Protein AF-A0A929F4I8-F1 (afdb_monomer_lite)

Sequence (53 aa):
MSILHIASIPFLLGSFFFFLAATVGLLRFPDFFCRLHATGKGDTLAVLLSLIG

Structure (mmCIF, N/CA/C/O backbone):
data_AF-A0A929F4I8-F1
#
_entry.id   AF-A0A929F4I8-F1
#
loop_
_atom_site.group_PDB
_atom_site.id
_atom_site.type_symbol
_atom_site.label_atom_id
_atom_site.label_alt_id
_atom_site.label_comp_id
_atom_site.label_asym_id
_atom_site.label_entity_id
_atom_site.label_seq_id
_atom_site.pdbx_PDB_ins_code
_atom_site.Cartn_x
_atom_site.Cartn_y
_atom_site.Cartn_z
_atom_site.occupancy
_atom_site.B_iso_or_equiv
_atom_site.auth_seq_id
_atom_site.auth_comp_id
_atom_site.auth_asym_id
_atom_site.auth_atom_id
_atom_site.pdbx_PDB_model_num
ATOM 1 N N . MET A 1 1 ? 11.798 -2.291 -27.796 1.00 60.47 1 MET A N 1
ATOM 2 C CA . MET A 1 1 ? 11.422 -2.297 -26.370 1.00 60.47 1 MET A CA 1
ATOM 3 C C . MET A 1 1 ? 12.684 -2.489 -25.561 1.00 60.47 1 MET A C 1
ATOM 5 O O . MET A 1 1 ? 13.216 -3.590 -25.524 1.00 60.47 1 MET A O 1
ATOM 9 N N . SER A 1 2 ? 13.238 -1.396 -25.046 1.00 83.50 2 SER A N 1
ATOM 10 C CA . SER A 1 2 ? 14.461 -1.389 -24.238 1.00 83.50 2 SER A CA 1
ATOM 11 C C . SER A 1 2 ? 14.266 -2.261 -22.994 1.00 83.50 2 SER A C 1
ATOM 13 O O . SER A 1 2 ? 13.159 -2.306 -22.459 1.00 83.50 2 SER A O 1
ATOM 15 N N . ILE A 1 3 ? 15.332 -2.904 -22.502 1.00 82.25 3 ILE A N 1
ATOM 16 C CA . ILE A 1 3 ? 15.295 -3.737 -21.282 1.00 82.25 3 ILE A CA 1
ATOM 17 C C . ILE A 1 3 ? 14.685 -2.975 -20.088 1.00 82.25 3 ILE A C 1
ATOM 19 O O . ILE A 1 3 ? 13.997 -3.554 -19.259 1.00 82.25 3 ILE A O 1
ATOM 23 N N . LEU A 1 4 ? 14.872 -1.651 -20.058 1.00 84.81 4 LEU A N 1
ATOM 24 C CA . LEU A 1 4 ? 14.327 -0.756 -19.041 1.00 84.81 4 LEU A CA 1
ATOM 25 C C . LEU A 1 4 ? 12.793 -0.736 -19.034 1.00 84.81 4 LEU A C 1
ATOM 27 O O . LEU A 1 4 ? 12.200 -0.842 -17.973 1.00 84.81 4 LEU A O 1
ATOM 31 N N . HIS A 1 5 ? 12.138 -0.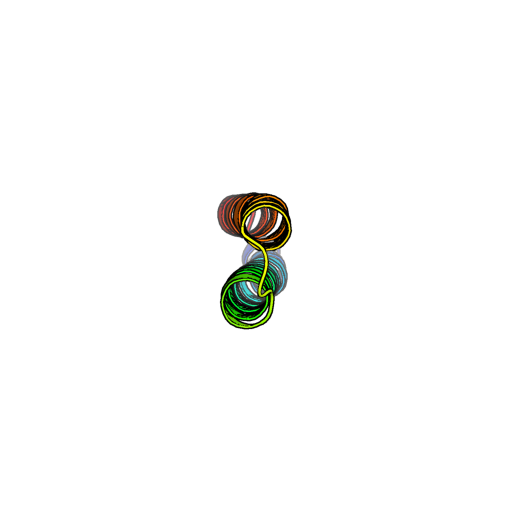718 -20.200 1.00 84.12 5 HIS A N 1
ATOM 32 C CA . HIS A 1 5 ? 10.670 -0.719 -20.264 1.00 84.12 5 HIS A CA 1
ATOM 33 C C . HIS A 1 5 ? 10.072 -2.015 -19.719 1.00 84.12 5 HIS A C 1
ATOM 35 O O . HIS A 1 5 ? 9.015 -1.986 -19.100 1.00 84.12 5 HIS A O 1
ATOM 41 N N . ILE A 1 6 ? 10.738 -3.153 -19.947 1.00 86.94 6 ILE A N 1
ATOM 42 C CA . ILE A 1 6 ? 10.278 -4.436 -19.407 1.00 86.94 6 ILE A CA 1
ATOM 43 C C . ILE A 1 6 ? 10.478 -4.496 -17.885 1.00 86.94 6 ILE A C 1
ATOM 45 O O . ILE A 1 6 ? 9.669 -5.106 -17.190 1.00 86.94 6 ILE A O 1
ATOM 49 N N . ALA A 1 7 ? 11.525 -3.839 -17.373 1.00 87.56 7 ALA A N 1
ATOM 50 C CA . ALA A 1 7 ? 11.856 -3.788 -15.951 1.00 87.56 7 ALA A CA 1
ATOM 51 C C . ALA A 1 7 ? 10.958 -2.826 -15.148 1.00 87.56 7 ALA A C 1
ATOM 53 O O . ALA A 1 7 ? 10.678 -3.101 -13.983 1.00 87.56 7 ALA A O 1
ATOM 54 N N . SER A 1 8 ? 10.449 -1.757 -15.767 1.00 89.56 8 SER A N 1
ATOM 55 C CA . SER A 1 8 ? 9.503 -0.811 -15.150 1.00 89.56 8 SER 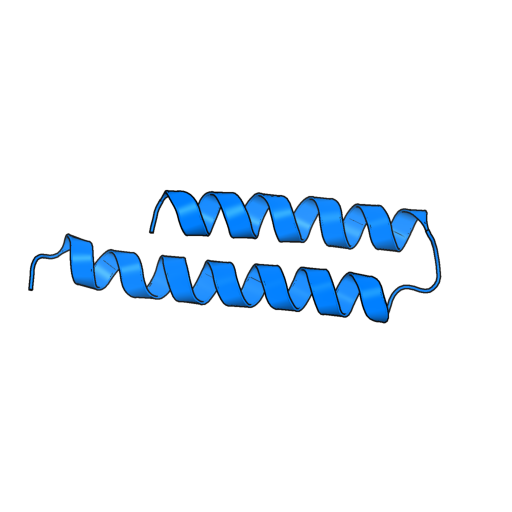A CA 1
ATOM 56 C C . SER A 1 8 ? 8.149 -1.440 -14.801 1.00 89.56 8 SE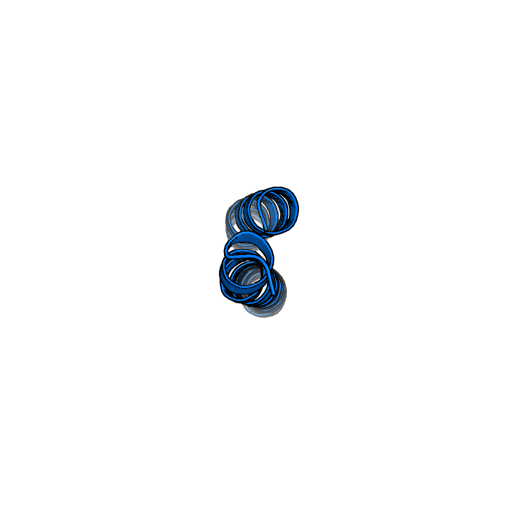R A C 1
ATOM 58 O O . SER A 1 8 ? 7.538 -1.114 -13.785 1.00 89.56 8 SER A O 1
ATOM 60 N N . ILE A 1 9 ? 7.674 -2.382 -15.623 1.00 89.94 9 ILE A N 1
ATOM 61 C CA . ILE A 1 9 ? 6.352 -3.018 -15.481 1.00 89.94 9 ILE A CA 1
ATOM 62 C C . ILE A 1 9 ? 6.150 -3.691 -14.107 1.00 89.94 9 ILE A C 1
ATOM 64 O O . ILE A 1 9 ? 5.154 -3.382 -13.447 1.00 89.94 9 ILE A O 1
ATOM 68 N N . PRO A 1 10 ? 7.038 -4.590 -13.629 1.00 91.56 10 PRO A N 1
ATOM 69 C CA . PRO A 1 10 ? 6.867 -5.211 -12.316 1.00 91.56 10 PRO A CA 1
ATOM 70 C C . PRO A 1 10 ? 6.996 -4.212 -11.159 1.00 91.56 10 PRO A C 1
ATOM 72 O O . PRO A 1 10 ? 6.324 -4.389 -10.144 1.00 91.56 10 PRO A O 1
ATOM 75 N N . PHE A 1 11 ? 7.806 -3.157 -11.300 1.00 91.94 11 PHE A N 1
ATOM 76 C CA . PHE A 1 11 ? 7.933 -2.112 -10.278 1.00 91.94 11 PHE A CA 1
ATOM 77 C C . PHE A 1 11 ? 6.633 -1.301 -10.132 1.00 91.94 11 PHE A C 1
ATOM 79 O O . PHE A 1 11 ? 6.147 -1.116 -9.016 1.00 91.94 11 PHE A O 1
ATOM 86 N N . LEU A 1 12 ? 6.009 -0.908 -11.247 1.00 92.62 12 LEU A N 1
ATOM 87 C CA . LEU A 1 12 ? 4.713 -0.218 -11.250 1.00 92.62 12 LEU A CA 1
ATOM 88 C C . LEU A 1 12 ? 3.565 -1.108 -10.743 1.00 92.62 12 LEU A C 1
ATOM 90 O O . LEU A 1 12 ? 2.678 -0.648 -10.028 1.00 92.62 12 LEU A O 1
ATOM 94 N N . LEU A 1 13 ? 3.576 -2.403 -11.071 1.00 93.69 13 LEU A N 1
ATOM 95 C CA . LEU A 1 13 ? 2.597 -3.354 -10.529 1.00 93.69 13 LEU A CA 1
ATOM 96 C C . LEU A 1 13 ? 2.762 -3.545 -9.019 1.00 93.69 13 LEU A C 1
ATOM 98 O O . LEU A 1 13 ? 1.774 -3.582 -8.281 1.00 93.69 13 LEU A O 1
ATOM 102 N N . GLY A 1 14 ? 4.006 -3.643 -8.550 1.00 93.00 14 GLY A N 1
ATOM 103 C CA . GLY A 1 14 ? 4.295 -3.722 -7.127 1.00 93.00 14 GLY A CA 1
ATOM 104 C C . GLY A 1 14 ? 3.857 -2.459 -6.385 1.00 93.00 14 GLY A C 1
ATOM 105 O O . GLY A 1 14 ? 3.302 -2.570 -5.293 1.00 93.00 14 GLY A O 1
ATOM 106 N N . SER A 1 15 ? 4.051 -1.266 -6.965 1.00 93.56 15 SER A N 1
ATOM 107 C CA . SER A 1 15 ? 3.730 -0.008 -6.281 1.00 93.56 15 SER A CA 1
ATOM 108 C C . SER A 1 15 ? 2.225 0.098 -6.072 1.00 93.56 15 SER A C 1
ATOM 110 O O . SER A 1 15 ? 1.768 0.394 -4.968 1.00 93.56 15 SER A O 1
ATOM 112 N N . PHE A 1 16 ? 1.455 -0.284 -7.091 1.00 92.50 16 PHE A N 1
ATOM 113 C CA . PHE A 1 16 ? 0.005 -0.376 -7.020 1.00 92.50 16 PHE A CA 1
ATOM 114 C C . PHE A 1 16 ? -0.472 -1.379 -5.960 1.00 92.50 16 PHE A C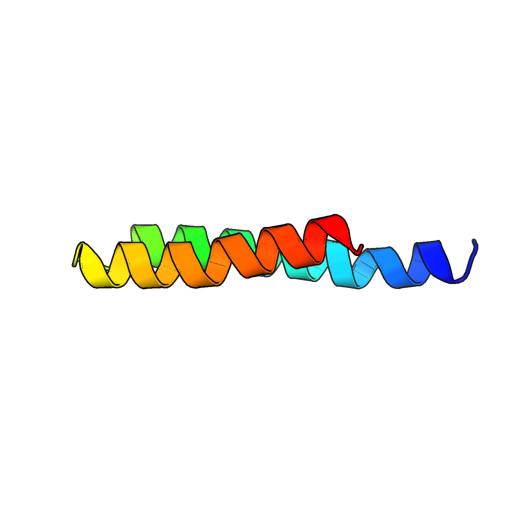 1
ATOM 116 O O . PHE A 1 16 ? -1.375 -1.074 -5.179 1.00 92.50 16 PHE A O 1
ATOM 123 N N . PHE A 1 17 ? 0.156 -2.557 -5.876 1.00 92.81 17 PHE A N 1
ATOM 124 C CA . PHE A 1 17 ? -0.172 -3.550 -4.850 1.00 92.81 17 PHE A CA 1
ATOM 125 C C . PHE A 1 17 ? 0.075 -3.023 -3.429 1.00 92.81 17 PHE A C 1
ATOM 127 O O . PHE A 1 17 ? -0.794 -3.158 -2.565 1.00 92.81 17 PHE A O 1
ATOM 134 N N . PHE A 1 18 ? 1.225 -2.387 -3.181 1.00 91.44 18 PHE A N 1
ATOM 135 C CA . PHE A 1 18 ? 1.545 -1.811 -1.871 1.00 91.44 18 PHE A CA 1
ATOM 136 C C . PHE A 1 18 ? 0.604 -0.661 -1.496 1.00 91.44 18 PHE A C 1
ATOM 138 O O . PHE A 1 18 ? 0.184 -0.575 -0.341 1.00 91.44 18 PHE A O 1
ATOM 145 N N . PHE A 1 19 ? 0.201 0.161 -2.466 1.00 92.12 19 PHE A N 1
ATOM 146 C CA . PHE A 1 19 ? -0.753 1.251 -2.254 1.00 92.12 19 PHE A CA 1
ATOM 147 C C . PHE A 1 19 ? -2.156 0.733 -1.893 1.00 92.12 19 PHE A C 1
ATOM 149 O O . PHE A 1 19 ? -2.810 1.221 -0.964 1.00 92.12 19 PHE A O 1
ATOM 156 N N . LEU A 1 20 ? -2.618 -0.321 -2.576 1.00 92.44 20 LEU A N 1
ATOM 157 C CA . LEU A 1 20 ? -3.877 -0.984 -2.234 1.00 92.44 20 LEU A CA 1
ATOM 158 C C . LEU A 1 20 ? -3.811 -1.654 -0.860 1.00 92.44 20 LEU A C 1
ATOM 160 O O . LEU A 1 20 ? -4.747 -1.520 -0.074 1.00 92.44 20 LEU A O 1
ATOM 164 N N . ALA A 1 21 ? -2.711 -2.333 -0.535 1.00 90.44 21 ALA A N 1
ATOM 165 C CA . ALA A 1 21 ? -2.520 -2.942 0.778 1.00 90.44 21 ALA A CA 1
ATOM 166 C C . ALA A 1 21 ? -2.517 -1.891 1.905 1.00 90.44 21 ALA A C 1
ATOM 168 O O . ALA A 1 21 ? -3.137 -2.123 2.945 1.00 90.44 21 ALA A O 1
ATOM 169 N N . ALA A 1 22 ? -1.900 -0.723 1.686 1.00 89.50 22 ALA A N 1
ATOM 170 C CA . ALA A 1 22 ? -1.933 0.412 2.613 1.00 89.50 22 ALA A CA 1
ATOM 171 C C . ALA A 1 22 ? -3.369 0.915 2.835 1.00 89.50 22 ALA A C 1
ATOM 173 O O . ALA A 1 22 ? -3.806 1.082 3.975 1.00 89.50 22 ALA A O 1
ATOM 174 N N . THR A 1 23 ? -4.135 1.064 1.750 1.00 89.31 23 THR A N 1
ATOM 175 C CA . THR A 1 23 ? -5.540 1.507 1.783 1.00 89.31 23 THR A CA 1
ATOM 176 C C . THR A 1 23 ? -6.441 0.497 2.502 1.00 89.31 23 THR A C 1
ATOM 178 O O . THR A 1 23 ? -7.264 0.868 3.341 1.00 89.31 23 THR A O 1
ATOM 181 N N . VAL A 1 24 ? -6.267 -0.799 2.231 1.00 91.06 24 VAL A N 1
ATOM 182 C CA . VAL A 1 24 ? -7.010 -1.874 2.908 1.00 91.06 24 VAL A CA 1
ATOM 183 C C . VAL A 1 24 ? -6.634 -1.952 4.388 1.00 91.06 24 VAL A C 1
ATOM 185 O O . VAL A 1 24 ? -7.516 -2.118 5.230 1.00 91.06 24 VAL A O 1
ATOM 188 N N . GLY A 1 25 ? -5.352 -1.795 4.728 1.00 86.44 25 GLY A N 1
ATOM 189 C CA . GLY A 1 25 ? -4.885 -1.710 6.112 1.00 86.44 25 GLY A CA 1
ATOM 190 C C . GLY A 1 25 ? -5.516 -0.530 6.850 1.00 86.44 25 GLY A C 1
ATOM 191 O O . GLY A 1 25 ? -5.998 -0.692 7.972 1.00 86.44 25 GLY A O 1
ATOM 192 N N . LEU A 1 26 ? -5.619 0.625 6.187 1.00 88.19 26 LEU A N 1
ATOM 193 C CA . LEU A 1 26 ? -6.287 1.806 6.725 1.00 88.19 26 LEU A CA 1
ATOM 194 C C . LEU A 1 26 ? -7.759 1.507 7.045 1.00 88.19 26 LEU A C 1
ATOM 196 O O . LEU A 1 26 ? -8.225 1.833 8.133 1.00 88.19 26 LEU A O 1
ATOM 200 N N . LEU A 1 27 ? -8.486 0.861 6.131 1.00 86.31 27 LEU A N 1
ATOM 201 C CA . LEU A 1 27 ? -9.905 0.522 6.300 1.00 86.31 27 LEU A CA 1
ATOM 202 C C . LEU A 1 27 ? -10.160 -0.579 7.342 1.00 86.31 27 LEU A C 1
ATOM 204 O O . LEU A 1 27 ? -11.171 -0.524 8.041 1.00 86.31 27 LEU A O 1
ATOM 208 N N . ARG A 1 28 ? -9.276 -1.578 7.447 1.00 88.00 28 ARG A N 1
ATOM 209 C CA . ARG A 1 28 ? -9.501 -2.774 8.276 1.00 88.00 28 ARG A CA 1
ATOM 210 C C . ARG A 1 28 ? -9.055 -2.613 9.726 1.00 88.00 28 ARG A C 1
ATOM 212 O O . ARG A 1 28 ? -9.631 -3.265 10.596 1.00 88.00 28 ARG A O 1
ATOM 219 N N . PHE A 1 29 ? -8.039 -1.796 10.006 1.00 84.50 29 PHE A N 1
ATOM 220 C CA . PHE A 1 29 ? -7.546 -1.650 11.374 1.00 84.50 29 PHE A CA 1
ATOM 221 C C . PHE A 1 29 ? -8.428 -0.696 12.195 1.00 84.50 29 PHE A C 1
ATOM 223 O O . PHE A 1 29 ? -8.613 0.455 11.802 1.00 84.50 29 PHE A O 1
ATOM 230 N N . PRO A 1 30 ? -8.964 -1.142 13.348 1.00 78.19 30 PRO A N 1
ATOM 231 C CA . PRO A 1 30 ? -9.842 -0.320 14.177 1.00 78.19 30 PRO A CA 1
ATOM 232 C C . PRO A 1 30 ? -9.072 0.729 14.995 1.00 78.19 30 PRO A C 1
ATOM 234 O O . PRO A 1 30 ? -9.633 1.777 15.300 1.00 78.19 30 PRO A O 1
ATOM 237 N N . ASP A 1 31 ? -7.792 0.486 15.298 1.00 83.06 31 ASP A N 1
ATOM 238 C CA . ASP A 1 31 ? -6.967 1.343 16.157 1.00 83.06 31 ASP A CA 1
ATOM 239 C C . ASP A 1 31 ? -6.144 2.378 15.368 1.00 83.06 31 ASP A C 1
ATOM 241 O O . ASP A 1 31 ? -5.622 2.082 14.288 1.00 83.06 31 ASP A O 1
ATOM 245 N N . PHE A 1 32 ? -6.006 3.592 15.911 1.00 80.12 32 PHE A N 1
ATOM 246 C CA . PHE A 1 32 ? -5.320 4.717 15.264 1.00 80.12 32 PHE A CA 1
ATOM 247 C C . PHE A 1 32 ? -3.827 4.436 15.026 1.00 80.12 32 PHE A C 1
ATOM 249 O O . PHE A 1 32 ? -3.307 4.761 13.957 1.00 80.12 32 PHE A O 1
ATOM 256 N N . PHE A 1 33 ? -3.146 3.777 1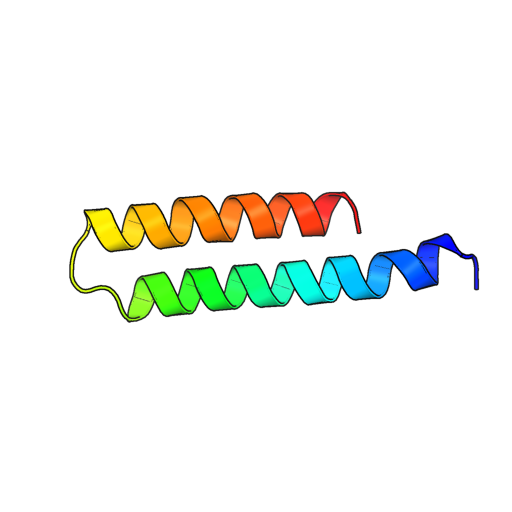5.969 1.00 83.62 33 PHE A N 1
ATOM 257 C CA . PHE A 1 33 ? -1.724 3.447 15.838 1.00 83.62 33 PHE A CA 1
ATOM 258 C C . PHE A 1 33 ? -1.494 2.327 14.822 1.00 83.62 33 PHE A C 1
ATOM 260 O O . PHE A 1 33 ? -0.566 2.403 14.015 1.00 83.62 33 PHE A O 1
ATOM 267 N N . CYS A 1 34 ? -2.365 1.315 14.799 1.00 80.38 34 CYS A N 1
ATOM 268 C CA . CYS A 1 34 ? -2.313 0.257 13.787 1.00 80.38 34 CYS A CA 1
ATOM 269 C C . CYS A 1 34 ? -2.578 0.800 12.376 1.00 80.38 34 CYS A C 1
ATOM 271 O O . CYS A 1 34 ? -1.950 0.349 11.418 1.00 80.38 34 CYS A O 1
ATOM 273 N N . ARG A 1 35 ? -3.450 1.806 12.251 1.00 85.94 35 ARG A N 1
ATOM 274 C CA . ARG A 1 35 ? -3.747 2.491 10.990 1.00 85.94 35 ARG A CA 1
ATOM 275 C C . ARG A 1 35 ? -2.542 3.282 10.475 1.00 85.94 35 ARG A C 1
ATOM 277 O O . ARG A 1 35 ? -2.128 3.097 9.335 1.00 85.94 35 ARG A O 1
ATOM 284 N N . LEU A 1 36 ? -1.925 4.085 11.344 1.00 86.19 36 LEU A N 1
ATOM 285 C CA . LEU A 1 36 ? -0.721 4.867 11.035 1.00 86.19 36 LEU A CA 1
ATOM 286 C C . LEU A 1 36 ? 0.480 3.980 10.685 1.00 86.19 36 LEU A C 1
ATOM 288 O O . LEU A 1 36 ? 1.234 4.303 9.771 1.00 86.19 36 LEU A O 1
ATOM 292 N N . HIS A 1 37 ? 0.641 2.843 11.365 1.00 86.31 37 HIS A N 1
ATOM 293 C CA . HIS A 1 37 ? 1.684 1.872 11.038 1.00 86.31 37 HIS A CA 1
ATOM 294 C C . HIS A 1 37 ? 1.445 1.228 9.660 1.00 86.31 37 HIS A C 1
ATOM 296 O O . HIS A 1 37 ? 2.364 1.183 8.839 1.00 86.31 37 HIS A O 1
ATOM 302 N N . ALA A 1 38 ? 0.221 0.770 9.376 1.00 84.25 38 ALA A N 1
ATOM 303 C CA . ALA A 1 38 ? -0.115 0.138 8.101 1.00 84.25 38 ALA A CA 1
ATOM 304 C C . ALA A 1 38 ? 0.084 1.089 6.905 1.00 84.25 38 ALA A C 1
ATOM 306 O O . ALA A 1 38 ? 0.745 0.725 5.932 1.00 84.25 38 ALA A O 1
ATOM 307 N N . THR A 1 39 ? -0.417 2.322 7.016 1.00 86.75 39 THR A N 1
ATOM 308 C CA . THR A 1 39 ? -0.259 3.392 6.017 1.00 86.75 39 THR A CA 1
ATOM 309 C C . THR A 1 39 ? 1.205 3.830 5.900 1.00 86.75 39 THR A C 1
ATOM 311 O O . THR A 1 39 ? 1.764 3.842 4.810 1.00 86.75 39 THR A O 1
ATOM 314 N N . GLY A 1 40 ? 1.903 4.066 7.015 1.00 87.62 40 GLY A N 1
ATOM 315 C CA . GLY A 1 40 ? 3.293 4.532 6.995 1.00 87.62 40 GLY A CA 1
ATOM 316 C C . GLY A 1 40 ? 4.271 3.562 6.321 1.00 87.62 40 GLY A C 1
ATOM 317 O O . GLY A 1 40 ? 5.158 3.994 5.585 1.00 87.62 40 GLY A O 1
ATOM 318 N N . LYS A 1 41 ? 4.115 2.249 6.528 1.00 86.00 41 LYS A N 1
ATOM 319 C CA . LYS A 1 41 ? 4.942 1.233 5.853 1.00 86.00 41 LYS A CA 1
ATOM 320 C C . LYS A 1 41 ? 4.516 1.010 4.403 1.00 86.00 41 LYS A C 1
ATOM 322 O O . LYS A 1 41 ? 5.379 0.877 3.541 1.00 86.00 41 LYS A O 1
ATOM 327 N N . GLY A 1 42 ? 3.210 0.938 4.148 1.00 90.00 42 GLY A N 1
ATOM 328 C CA . GLY A 1 42 ? 2.676 0.629 2.824 1.00 90.00 42 GLY A CA 1
ATOM 329 C C . GLY A 1 42 ? 2.890 1.757 1.814 1.00 90.00 42 GLY A C 1
ATOM 330 O O . GLY A 1 42 ? 3.386 1.498 0.720 1.00 90.00 42 GLY A O 1
ATOM 331 N N . ASP A 1 43 ? 2.611 3.006 2.193 1.00 91.12 43 ASP A N 1
ATOM 332 C CA . ASP A 1 43 ? 2.705 4.149 1.277 1.00 91.12 43 ASP A CA 1
ATOM 333 C C . ASP A 1 43 ? 4.152 4.535 0.961 1.00 91.12 43 ASP A C 1
ATOM 335 O O . ASP A 1 43 ? 4.475 4.840 -0.185 1.00 91.12 43 ASP A O 1
ATOM 339 N N . THR A 1 44 ? 5.062 4.469 1.938 1.00 92.25 44 THR A N 1
ATOM 340 C CA . THR A 1 44 ? 6.480 4.789 1.694 1.00 92.25 44 THR A CA 1
ATOM 341 C C . THR A 1 44 ? 7.138 3.796 0.736 1.00 92.25 44 THR A C 1
ATOM 343 O O . THR A 1 44 ? 7.875 4.208 -0.161 1.00 92.25 44 THR A O 1
ATOM 346 N N . LEU A 1 45 ? 6.836 2.499 0.871 1.00 89.62 45 LEU A N 1
ATOM 347 C CA . LEU A 1 45 ? 7.300 1.467 -0.060 1.00 89.62 45 LEU A CA 1
ATOM 348 C C . LEU A 1 45 ? 6.645 1.595 -1.440 1.00 89.62 45 LEU A C 1
ATOM 350 O O . LEU A 1 45 ? 7.341 1.453 -2.444 1.00 89.62 45 LEU A O 1
ATOM 354 N N . ALA A 1 46 ? 5.345 1.904 -1.505 1.00 92.25 46 ALA A N 1
ATOM 355 C CA . ALA A 1 46 ? 4.647 2.131 -2.769 1.00 92.25 46 ALA A CA 1
ATOM 356 C C . ALA A 1 46 ? 5.261 3.300 -3.555 1.00 92.25 46 ALA A C 1
ATOM 358 O O . ALA A 1 46 ? 5.558 3.156 -4.739 1.00 92.25 46 ALA A O 1
ATOM 359 N N . VAL A 1 47 ? 5.513 4.436 -2.895 1.00 92.75 47 VAL A N 1
ATOM 360 C CA . VAL A 1 47 ? 6.122 5.618 -3.526 1.00 92.75 47 VAL A CA 1
ATOM 361 C C . VAL A 1 47 ? 7.551 5.333 -3.983 1.00 92.75 47 VAL A C 1
ATOM 363 O O . VAL A 1 47 ? 7.908 5.695 -5.102 1.00 92.75 47 VAL A O 1
ATOM 366 N N . LEU A 1 48 ? 8.359 4.641 -3.173 1.00 93.62 48 LEU A N 1
ATOM 367 C CA . LEU A 1 48 ? 9.723 4.263 -3.557 1.00 93.62 48 LEU A CA 1
ATOM 368 C C . LEU A 1 48 ? 9.730 3.395 -4.825 1.00 93.62 48 LEU A C 1
ATOM 370 O O . LEU A 1 48 ? 10.504 3.644 -5.749 1.00 93.62 48 LEU A O 1
ATOM 374 N N . LEU A 1 49 ? 8.840 2.403 -4.885 1.00 90.06 49 LEU A N 1
ATOM 375 C CA . LEU A 1 49 ? 8.712 1.507 -6.031 1.00 90.06 49 LEU A CA 1
ATOM 376 C C . LEU A 1 49 ? 8.095 2.220 -7.251 1.00 90.06 49 LEU A C 1
ATOM 378 O O . LEU A 1 49 ? 8.424 1.904 -8.385 1.00 90.06 49 LEU A O 1
ATOM 382 N N . SER A 1 50 ? 7.262 3.239 -7.048 1.00 92.00 50 SER A N 1
ATOM 383 C CA . SER A 1 50 ? 6.773 4.078 -8.146 1.00 92.00 50 SER A CA 1
ATOM 384 C C . SER A 1 50 ? 7.829 5.038 -8.700 1.00 92.00 50 SER A C 1
ATOM 386 O O . SER A 1 50 ? 7.668 5.503 -9.821 1.00 92.00 50 SER A O 1
ATOM 388 N N . LEU A 1 51 ? 8.855 5.391 -7.921 1.00 92.56 51 LEU A N 1
ATOM 389 C CA . LEU A 1 51 ? 9.903 6.322 -8.348 1.00 92.56 51 LEU A CA 1
ATOM 390 C C . LEU A 1 51 ? 11.022 5.621 -9.133 1.00 92.56 51 LEU A C 1
ATOM 392 O O . LEU A 1 51 ? 11.675 6.238 -9.968 1.00 92.56 51 LEU A O 1
ATOM 396 N N . ILE A 1 52 ? 11.275 4.349 -8.820 1.00 90.38 52 ILE A N 1
ATOM 397 C CA . ILE A 1 52 ? 12.329 3.540 -9.449 1.00 90.38 52 ILE A CA 1
ATOM 398 C C . ILE A 1 52 ? 11.831 2.848 -10.730 1.00 90.38 52 ILE A C 1
ATOM 40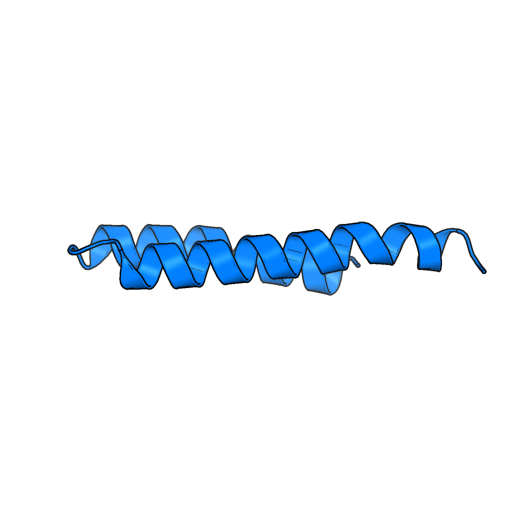0 O O . ILE A 1 52 ? 12.638 2.599 -11.626 1.00 90.38 52 ILE A O 1
ATOM 404 N N . GLY A 1 53 ? 10.540 2.500 -10.789 1.00 82.50 53 GLY A N 1
ATOM 405 C CA . GLY A 1 53 ? 9.896 1.879 -11.952 1.00 82.50 53 GLY A CA 1
ATOM 406 C C . GLY A 1 53 ? 9.595 2.871 -13.050 1.00 82.50 53 GLY A C 1
ATOM 407 O O . GLY A 1 53 ? 9.907 2.544 -14.217 1.00 82.50 53 GLY A O 1
#

Radius of gyration: 13.3 Å; chains: 1; bounding box: 25×12×42 Å

Foldseek 3Di:
DDPVVVVLVVLLVQLVVLCVQLVVQLVPDPDPVSNCVSNVVSNVSSVVSNVSD

Secondary structure (DSSP, 8-state):
--HHHHHHHHHHHHHHHHHHHHHHHHHH--SHHHHHHHHHHHHHHHHHHHHH-

pLDDT: mean 87.89, std 5.47, range [60.47, 93.69]